Protein AF-A0A914JWD4-F1 (afdb_monomer)

Sequence (132 aa):
MFGLRVTNYILASHFKQPAPLFGIKPCIFLQGTLFESDENHKQLKKCATKTPRVELVECGPSIDCVLVRKQIVSDSLFKEANRIPDQLLVKPRKNLGQDVLGTKHGRTRIQFQLLEIVDKKWKNEDVGFYFC

Solvent-accessible surface area (backbone atoms only — not comparable to full-atom values): 9507 Å² total; per-residue (Å²): 89,77,39,70,45,77,78,48,79,43,63,38,86,80,32,92,46,75,73,80,72,88,88,65,85,77,89,84,84,88,86,54,68,79,56,61,70,42,79,86,52,53,79,81,74,83,85,85,80,90,77,77,92,81,84,88,78,76,36,61,63,47,75,42,72,43,85,76,44,80,47,82,79,58,70,69,61,55,52,60,74,65,60,74,57,70,88,78,52,78,74,83,53,88,52,53,49,69,48,102,88,65,53,76,46,76,63,81,84,79,75,92,76,85,80,82,81,75,77,77,81,77,87,74,83,89,80,89,83,82,89,133

Foldseek 3Di:
DWDKDWDDKADLVVFPDDDDDPPDDDDDDDDDVVLVPDPVSVPPDDDDDDDDDDDDGDRDTDTDIDIDDDDDDDPVVVVVVPDDDVVVPPDDDPQWDADPVGDIDGDDDDDDDDDPPPPPPDDDDDDDDDDD

Structure (mmCIF, N/CA/C/O backbone):
data_AF-A0A914JWD4-F1
#
_entry.id   AF-A0A914JWD4-F1
#
loop_
_atom_site.group_PDB
_atom_site.id
_atom_site.type_symbol
_atom_site.label_atom_id
_atom_site.label_alt_id
_atom_site.label_comp_id
_atom_site.label_asym_id
_atom_site.label_entity_id
_atom_site.label_seq_id
_atom_site.pdbx_PDB_ins_code
_atom_site.Cartn_x
_atom_site.Cartn_y
_atom_site.Cartn_z
_atom_site.occupancy
_atom_site.B_iso_or_equiv
_atom_site.auth_seq_id
_atom_site.auth_comp_id
_atom_site.auth_asym_id
_atom_site.auth_atom_id
_atom_site.pdbx_PDB_model_num
ATOM 1 N N . MET A 1 1 ? 8.373 -5.637 13.543 1.00 87.00 1 MET A N 1
ATOM 2 C CA . MET A 1 1 ? 7.024 -5.930 14.075 1.00 87.00 1 MET A CA 1
ATOM 3 C C . MET A 1 1 ? 6.316 -4.645 14.489 1.00 87.00 1 MET A C 1
ATOM 5 O O . MET A 1 1 ? 6.893 -3.855 15.226 1.00 87.00 1 MET A O 1
ATOM 9 N N . PHE A 1 2 ? 5.074 -4.446 14.048 1.00 91.31 2 PHE A N 1
ATOM 10 C CA . PHE A 1 2 ? 4.205 -3.359 14.512 1.00 91.31 2 PHE A CA 1
ATOM 11 C C . PHE A 1 2 ? 3.100 -3.938 15.398 1.00 91.31 2 PHE A C 1
ATOM 13 O O . PHE A 1 2 ? 2.636 -5.048 15.153 1.00 91.31 2 PHE A O 1
ATOM 20 N N . GLY A 1 3 ? 2.694 -3.229 16.446 1.00 93.38 3 GLY A N 1
ATOM 21 C CA . GLY A 1 3 ? 1.499 -3.578 17.214 1.00 93.38 3 GLY A CA 1
ATOM 22 C C . GLY A 1 3 ? 0.514 -2.432 17.169 1.00 93.38 3 GLY A C 1
ATOM 23 O O . GLY A 1 3 ? 0.860 -1.307 17.532 1.00 93.38 3 GLY A O 1
ATOM 24 N N . LEU A 1 4 ? -0.689 -2.749 16.710 1.00 94.50 4 LEU A N 1
ATOM 25 C CA . LEU A 1 4 ? -1.810 -1.833 16.611 1.00 94.50 4 LEU A CA 1
ATOM 26 C C . LEU A 1 4 ? -2.804 -2.177 17.720 1.00 94.50 4 LEU A C 1
ATOM 28 O O . LEU A 1 4 ? -3.138 -3.345 17.910 1.00 94.50 4 LEU A O 1
ATOM 32 N N . ARG A 1 5 ? -3.252 -1.165 18.460 1.00 95.44 5 ARG A N 1
ATOM 33 C CA . ARG A 1 5 ? -4.353 -1.276 19.414 1.00 95.44 5 ARG A CA 1
ATOM 34 C C . ARG A 1 5 ? -5.617 -0.762 18.747 1.00 95.44 5 ARG A C 1
ATOM 36 O O . ARG A 1 5 ? -5.626 0.364 18.260 1.00 95.44 5 ARG A O 1
ATOM 43 N N . VAL A 1 6 ? -6.664 -1.577 18.759 1.00 95.38 6 VAL A N 1
ATOM 44 C CA . VAL A 1 6 ? -7.989 -1.178 18.279 1.00 95.38 6 VAL A CA 1
ATOM 45 C C . VAL A 1 6 ? -8.660 -0.330 19.354 1.00 95.38 6 VAL A C 1
ATOM 47 O O . VAL A 1 6 ? -8.689 -0.735 20.516 1.00 95.38 6 VAL A O 1
ATOM 50 N N . THR A 1 7 ? -9.148 0.852 18.985 1.00 93.69 7 THR A N 1
ATOM 51 C CA . THR A 1 7 ? -9.864 1.754 19.902 1.00 93.69 7 THR A CA 1
ATOM 52 C C . THR A 1 7 ? -11.365 1.713 19.671 1.00 93.69 7 THR A C 1
ATOM 54 O O . THR A 1 7 ? -12.108 1.482 20.618 1.00 93.69 7 THR A O 1
ATOM 57 N N . ASN A 1 8 ? -11.802 1.854 18.419 1.00 93.12 8 ASN A N 1
ATOM 58 C CA . ASN A 1 8 ? -13.209 1.785 18.039 1.00 93.12 8 ASN A CA 1
ATOM 59 C C . ASN A 1 8 ? -13.391 0.688 16.995 1.00 93.12 8 ASN A C 1
ATOM 61 O O . ASN A 1 8 ? -12.648 0.633 16.014 1.00 93.12 8 ASN A O 1
ATOM 65 N N . TYR A 1 9 ? -14.370 -0.185 17.219 1.00 95.25 9 TYR A N 1
ATOM 66 C CA . TYR A 1 9 ? -14.678 -1.293 16.326 1.00 95.25 9 TYR A CA 1
ATOM 67 C C . TYR A 1 9 ? -16.180 -1.368 16.068 1.00 95.25 9 TYR A C 1
ATOM 69 O O . TYR A 1 9 ? -16.964 -1.516 17.005 1.00 95.25 9 TYR A O 1
ATOM 77 N N . ILE A 1 10 ? -16.566 -1.309 14.793 1.00 94.62 10 ILE A N 1
ATOM 78 C CA . ILE A 1 10 ? -17.940 -1.525 14.338 1.00 94.62 10 ILE A CA 1
ATOM 79 C C . ILE A 1 10 ? -17.953 -2.752 13.430 1.00 94.62 10 ILE A C 1
ATOM 81 O O . ILE A 1 10 ? -17.316 -2.780 12.372 1.00 94.62 10 ILE A O 1
ATOM 85 N N . LEU A 1 11 ? -18.698 -3.768 13.859 1.00 93.38 11 LEU A N 1
ATOM 86 C CA . LEU A 1 11 ? -18.842 -5.037 13.155 1.00 93.38 11 LEU A CA 1
ATOM 87 C C . LEU A 1 11 ? -19.563 -4.847 11.811 1.00 93.38 11 LEU A C 1
ATOM 89 O O . LEU A 1 11 ? -20.492 -4.049 11.701 1.00 93.38 11 LEU A O 1
ATOM 93 N N . ALA A 1 12 ? -19.188 -5.641 10.805 1.00 90.31 12 ALA A N 1
ATOM 94 C CA . ALA A 1 12 ? -19.794 -5.605 9.470 1.00 90.31 12 ALA A CA 1
ATOM 95 C C . ALA A 1 12 ? -21.325 -5.824 9.479 1.00 90.31 12 ALA A C 1
ATOM 97 O O . ALA A 1 12 ? -22.030 -5.267 8.648 1.00 90.31 12 ALA A O 1
ATOM 98 N N . SER A 1 13 ? -21.861 -6.565 10.456 1.00 90.12 13 SER A N 1
ATOM 99 C CA . SER A 1 13 ? -23.307 -6.802 10.5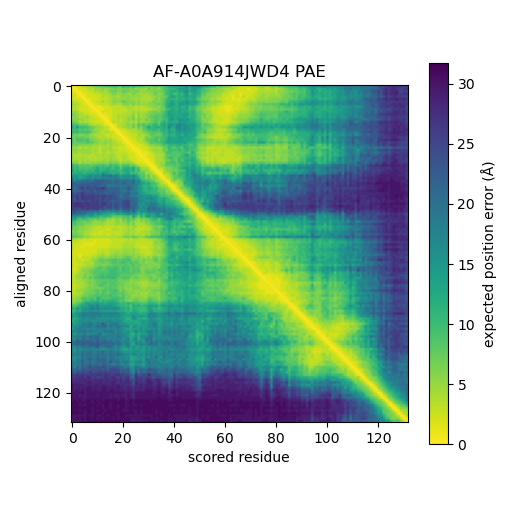89 1.00 90.12 13 SER A CA 1
ATOM 100 C C . SER A 1 13 ? -24.122 -5.550 10.926 1.00 90.12 13 SER A C 1
ATOM 102 O O . SER A 1 13 ? -25.338 -5.560 10.777 1.00 90.12 13 SER A O 1
ATOM 104 N N . HIS A 1 14 ? -23.476 -4.484 11.409 1.00 92.81 14 HIS A N 1
ATOM 105 C CA . HIS A 1 14 ? -24.126 -3.198 11.659 1.00 92.81 14 HIS A CA 1
ATOM 106 C C . HIS A 1 14 ? -24.414 -2.431 10.353 1.00 92.81 14 HIS A C 1
ATOM 108 O O . HIS A 1 14 ? -25.219 -1.499 10.333 1.00 92.81 14 HIS A O 1
ATOM 114 N N . PHE A 1 15 ? -23.771 -2.812 9.248 1.00 90.88 15 PHE A N 1
ATOM 115 C CA . PHE A 1 15 ? -23.923 -2.160 7.955 1.00 90.88 15 PHE A CA 1
ATOM 116 C C . PHE A 1 15 ? -25.020 -2.850 7.139 1.00 90.88 15 PHE A C 1
ATOM 118 O O . PHE A 1 15 ? -25.134 -4.071 7.111 1.00 90.88 15 PHE A O 1
ATOM 125 N N . LYS A 1 16 ? -25.849 -2.047 6.466 1.00 87.81 16 LYS A N 1
ATOM 126 C CA . LYS A 1 16 ? -27.009 -2.535 5.697 1.00 87.81 16 LYS A CA 1
ATOM 127 C C . LYS A 1 16 ? -26.624 -3.212 4.379 1.00 87.81 16 LYS A C 1
ATOM 129 O O . LYS A 1 16 ? -27.442 -3.916 3.798 1.00 87.81 16 LYS A O 1
ATOM 134 N N . GLN A 1 17 ? -25.424 -2.934 3.877 1.00 84.75 17 GLN A N 1
ATOM 135 C CA . GLN A 1 17 ? -24.985 -3.379 2.561 1.00 84.75 17 GLN A CA 1
ATOM 136 C C . GLN A 1 17 ? -24.404 -4.795 2.605 1.00 84.75 17 GLN A C 1
ATOM 138 O O . GLN A 1 17 ? -23.796 -5.178 3.607 1.00 84.75 17 GLN A O 1
ATOM 143 N N . PRO A 1 18 ? -24.556 -5.574 1.519 1.00 83.75 18 PRO A N 1
ATOM 144 C CA . PRO A 1 18 ? -23.957 -6.894 1.433 1.00 83.75 18 PRO A CA 1
ATOM 145 C C . PRO A 1 18 ? -22.428 -6.800 1.433 1.00 83.75 18 PRO A C 1
ATOM 147 O O . PRO A 1 18 ? -21.836 -5.841 0.929 1.00 83.75 18 PRO A O 1
ATOM 150 N N . ALA A 1 19 ? -21.786 -7.835 1.972 1.00 83.50 19 ALA A N 1
ATOM 151 C CA . ALA A 1 19 ? -20.339 -7.961 1.915 1.00 83.50 19 ALA A CA 1
ATOM 152 C C . ALA A 1 19 ? -19.858 -8.034 0.450 1.00 83.50 19 ALA A C 1
ATOM 154 O O . ALA A 1 19 ? -20.543 -8.623 -0.395 1.00 83.50 19 ALA A O 1
ATOM 155 N N . PRO A 1 20 ? -18.681 -7.467 0.131 1.00 85.31 20 PRO A N 1
ATOM 156 C CA . PRO A 1 20 ? -18.097 -7.605 -1.195 1.00 85.31 20 PRO A CA 1
ATOM 157 C C . PRO A 1 20 ? -17.831 -9.080 -1.520 1.00 85.31 20 PRO A C 1
ATOM 159 O O . PRO A 1 20 ? -17.585 -9.902 -0.635 1.00 85.31 20 PRO A O 1
ATOM 162 N N . LEU A 1 21 ? -17.857 -9.414 -2.811 1.00 87.94 21 LEU A N 1
ATOM 163 C CA . LEU A 1 21 ? -17.581 -10.770 -3.281 1.00 87.94 21 LEU A CA 1
ATOM 164 C C . LEU A 1 21 ? -16.170 -11.214 -2.872 1.00 87.94 21 LEU A C 1
ATOM 166 O O . LEU A 1 21 ? -15.192 -10.471 -3.000 1.00 87.94 21 LEU A O 1
ATOM 170 N N . PHE A 1 22 ? -16.068 -12.462 -2.420 1.00 90.12 22 PHE A N 1
ATOM 171 C CA . PHE A 1 22 ? -14.799 -13.054 -2.020 1.00 90.12 22 PHE A CA 1
ATOM 172 C C . PHE A 1 22 ? -13.835 -13.162 -3.213 1.00 90.12 22 PHE A C 1
ATOM 174 O O . PHE A 1 22 ? -14.215 -13.601 -4.297 1.00 90.12 22 PHE A O 1
ATOM 181 N N . GLY A 1 23 ? -12.574 -12.769 -3.010 1.00 89.62 23 GLY A N 1
ATOM 182 C CA . GLY A 1 23 ? -11.510 -12.885 -4.015 1.00 89.62 23 GLY A CA 1
ATOM 183 C C . GLY A 1 23 ? -11.380 -11.711 -4.993 1.00 89.62 23 GLY A C 1
ATOM 184 O O . GLY A 1 23 ? -10.463 -11.715 -5.816 1.00 89.62 23 GLY A O 1
ATOM 185 N N . ILE A 1 24 ? -12.232 -10.682 -4.904 1.00 88.88 24 ILE A N 1
ATOM 186 C CA . ILE A 1 24 ? -12.051 -9.456 -5.694 1.00 88.88 24 ILE A CA 1
ATOM 187 C C . ILE A 1 24 ? -10.872 -8.648 -5.139 1.00 88.88 24 ILE A C 1
ATOM 189 O O . ILE A 1 24 ? -10.766 -8.421 -3.934 1.00 88.88 24 ILE A O 1
ATOM 193 N N . LYS A 1 25 ? -9.988 -8.184 -6.032 1.00 88.50 25 LYS A N 1
ATOM 194 C CA . LYS A 1 25 ? -8.888 -7.278 -5.676 1.00 88.50 25 LYS A CA 1
ATOM 195 C C . LYS A 1 25 ? -9.467 -5.925 -5.231 1.00 88.50 25 LYS A C 1
ATOM 197 O O . LYS A 1 25 ? -10.117 -5.272 -6.048 1.00 88.50 25 LYS A O 1
ATOM 202 N N . PRO A 1 26 ? -9.250 -5.492 -3.978 1.00 89.06 26 PRO A N 1
ATOM 203 C CA . PRO A 1 26 ? -9.830 -4.254 -3.477 1.00 89.06 26 PRO A CA 1
ATOM 204 C C . PRO A 1 26 ? -9.144 -3.027 -4.085 1.00 89.06 26 PRO A C 1
ATOM 206 O O . PRO A 1 26 ? -7.957 -3.055 -4.415 1.00 89.06 26 PRO A O 1
ATOM 209 N N . CYS A 1 27 ? -9.884 -1.923 -4.176 1.00 84.25 27 CYS A N 1
ATOM 210 C CA . CYS A 1 27 ? -9.299 -0.605 -4.398 1.00 84.25 27 CYS A CA 1
ATOM 211 C C . CYS A 1 27 ? -8.862 -0.032 -3.041 1.00 84.25 27 CYS A C 1
ATOM 213 O O . CYS A 1 27 ? -9.678 0.059 -2.125 1.00 84.25 27 CYS A O 1
ATOM 215 N N . ILE A 1 28 ? -7.578 0.307 -2.895 1.00 85.19 28 ILE A N 1
ATOM 216 C CA . ILE A 1 28 ? -7.003 0.800 -1.637 1.00 85.19 28 ILE A CA 1
ATOM 217 C C . ILE A 1 28 ? -6.803 2.312 -1.739 1.00 85.19 28 ILE A C 1
ATOM 219 O O . ILE A 1 28 ? -6.117 2.786 -2.644 1.00 85.19 28 ILE A O 1
ATOM 223 N N . PHE A 1 29 ? -7.352 3.051 -0.775 1.00 82.31 29 PHE A N 1
ATOM 224 C CA . PHE A 1 29 ? -7.141 4.488 -0.621 1.00 82.31 29 PHE A CA 1
ATOM 225 C C . PHE A 1 29 ? -6.319 4.747 0.640 1.00 82.31 29 PHE A C 1
ATOM 227 O O . PHE A 1 29 ? -6.717 4.363 1.737 1.00 82.31 29 PHE A O 1
ATOM 234 N N . LEU A 1 30 ? -5.167 5.399 0.480 1.00 82.50 30 LEU A N 1
ATOM 235 C CA . LEU A 1 30 ? -4.321 5.838 1.587 1.00 82.50 30 LEU A CA 1
ATOM 236 C C . LEU A 1 30 ? -4.335 7.364 1.612 1.00 82.50 30 LEU A C 1
ATOM 238 O O . LEU A 1 30 ? -3.872 8.003 0.670 1.00 82.50 30 LEU A O 1
ATOM 242 N N . GLN A 1 31 ? -4.884 7.941 2.678 1.00 80.19 31 GLN A N 1
ATOM 243 C CA . GLN A 1 31 ? -4.954 9.386 2.867 1.00 80.19 31 GLN A CA 1
ATOM 244 C C . GLN A 1 31 ? -4.063 9.799 4.040 1.00 80.19 31 GLN A C 1
ATOM 246 O O . GLN A 1 31 ? -4.107 9.195 5.109 1.00 80.19 31 GLN A O 1
ATOM 251 N N . GLY A 1 32 ? -3.260 10.844 3.843 1.00 77.62 32 GLY A N 1
ATOM 252 C CA . GLY A 1 32 ? -2.423 11.428 4.889 1.00 77.62 32 GLY A CA 1
ATOM 253 C C . GLY A 1 32 ? -1.140 12.028 4.331 1.00 77.62 32 GLY A C 1
ATOM 254 O O . GLY A 1 32 ? -0.510 11.451 3.450 1.00 77.62 32 GLY A O 1
ATOM 255 N N . THR A 1 33 ? -0.724 13.167 4.882 1.00 77.88 33 THR A N 1
ATOM 256 C CA . THR A 1 33 ? 0.475 13.898 4.437 1.00 77.88 33 THR A CA 1
ATOM 257 C C . THR A 1 33 ? 1.741 13.052 4.544 1.00 77.88 33 THR A C 1
ATOM 259 O O . THR A 1 33 ? 2.585 13.098 3.661 1.00 77.88 33 THR A O 1
ATOM 262 N N . LEU A 1 34 ? 1.844 12.199 5.567 1.00 68.62 34 LEU A N 1
ATOM 263 C CA . LEU A 1 34 ? 2.957 11.260 5.751 1.00 68.62 34 LEU A CA 1
ATOM 264 C C . LEU A 1 34 ? 3.127 10.283 4.575 1.00 68.62 34 LEU A C 1
ATOM 266 O O . LEU A 1 34 ? 4.251 9.914 4.260 1.00 68.62 34 LEU A O 1
ATOM 270 N N . PHE A 1 35 ? 2.040 9.898 3.899 1.00 61.66 35 PHE A N 1
ATOM 271 C CA . PHE A 1 35 ? 2.105 9.054 2.701 1.00 61.66 35 PHE A CA 1
ATOM 272 C C . PHE A 1 35 ? 2.369 9.854 1.419 1.00 61.66 35 PHE A C 1
ATOM 274 O O . PHE A 1 35 ? 2.729 9.269 0.405 1.00 61.66 35 PHE A O 1
ATOM 281 N N . GLU A 1 36 ? 2.216 11.178 1.448 1.00 61.28 36 GLU A N 1
ATOM 282 C CA . GLU A 1 36 ? 2.466 12.061 0.303 1.00 61.28 36 GLU A CA 1
ATOM 283 C C . GLU A 1 36 ? 3.886 12.657 0.300 1.00 61.28 36 GLU A C 1
ATO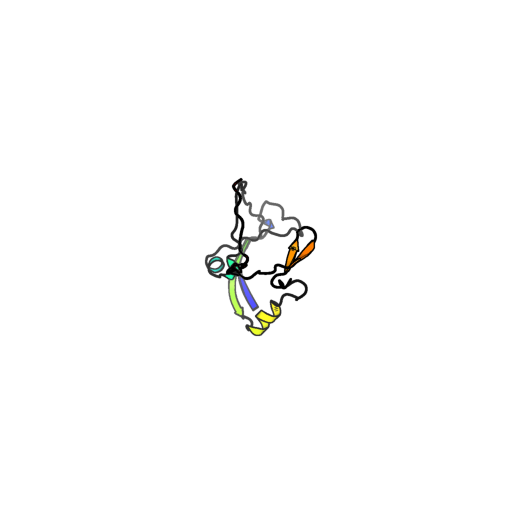M 285 O O . GLU A 1 36 ? 4.393 13.032 -0.762 1.00 61.28 36 GLU A O 1
ATOM 290 N N . SER A 1 37 ? 4.526 12.738 1.472 1.00 60.94 37 SER A N 1
ATOM 291 C CA . SER A 1 37 ? 5.865 13.309 1.669 1.00 60.94 37 SER A CA 1
ATOM 292 C C . SER A 1 37 ? 7.000 12.435 1.125 1.00 60.94 37 SER A C 1
ATOM 294 O O . SER A 1 37 ? 7.984 12.975 0.622 1.00 60.94 37 SER A O 1
ATOM 296 N N . ASP A 1 38 ? 6.877 11.106 1.199 1.00 57.66 38 ASP A N 1
ATOM 297 C CA . ASP A 1 38 ? 7.932 10.182 0.766 1.00 57.66 38 ASP A CA 1
ATOM 298 C C . ASP A 1 38 ? 7.972 10.039 -0.768 1.00 57.66 38 ASP A C 1
ATOM 300 O O . ASP A 1 38 ? 6.969 9.701 -1.405 1.00 57.66 38 ASP A O 1
ATOM 304 N N . GLU A 1 39 ? 9.149 10.234 -1.384 1.00 56.16 39 GLU A N 1
ATOM 305 C CA . GLU A 1 39 ? 9.329 10.131 -2.848 1.00 56.16 39 GLU A CA 1
ATOM 306 C C . GLU A 1 39 ? 8.900 8.768 -3.419 1.00 56.16 39 GLU A C 1
ATOM 308 O O . GLU A 1 39 ? 8.375 8.700 -4.532 1.00 56.16 39 GLU A O 1
ATOM 313 N N . ASN A 1 40 ? 9.034 7.689 -2.641 1.00 55.12 40 ASN A N 1
ATOM 314 C CA . ASN A 1 40 ? 8.629 6.340 -3.050 1.00 55.12 40 ASN A CA 1
ATOM 315 C C . ASN A 1 40 ? 7.104 6.161 -3.139 1.00 55.12 40 ASN A C 1
ATOM 317 O O . ASN A 1 40 ? 6.635 5.278 -3.853 1.00 55.12 40 ASN A O 1
ATOM 321 N N . HIS A 1 41 ? 6.317 6.984 -2.439 1.00 52.28 41 HIS A N 1
ATOM 322 C CA . HIS A 1 41 ? 4.856 6.856 -2.373 1.00 52.28 41 HIS A CA 1
ATOM 323 C C . HIS A 1 41 ? 4.130 7.802 -3.351 1.00 52.28 41 HIS A C 1
ATOM 325 O O . HIS A 1 41 ? 2.943 7.628 -3.632 1.00 52.28 41 HIS A O 1
ATOM 331 N N . LYS A 1 42 ? 4.855 8.746 -3.972 1.00 43.22 42 LYS A N 1
ATOM 332 C CA . LYS A 1 42 ? 4.337 9.670 -5.001 1.00 43.22 42 LYS A CA 1
ATOM 333 C C . LYS A 1 42 ? 3.965 9.016 -6.341 1.00 43.22 42 LYS A C 1
ATOM 335 O O . LYS A 1 42 ? 3.361 9.678 -7.182 1.00 43.22 42 LYS A O 1
ATOM 340 N N . GLN A 1 43 ? 4.264 7.731 -6.555 1.00 45.47 43 GLN A N 1
ATOM 341 C CA . GLN A 1 43 ? 3.972 7.037 -7.822 1.00 45.47 43 GLN A CA 1
ATOM 342 C C . GLN A 1 43 ? 2.469 6.778 -8.066 1.00 45.47 43 GLN A C 1
ATOM 344 O O . GLN A 1 43 ? 2.082 6.429 -9.178 1.00 45.47 43 GLN A O 1
ATOM 349 N N . LEU A 1 44 ? 1.605 6.995 -7.066 1.00 46.47 44 LEU A N 1
ATOM 350 C CA . LEU A 1 44 ? 0.160 6.729 -7.145 1.00 46.47 44 LEU A CA 1
ATOM 351 C C . LEU A 1 44 ? -0.701 7.913 -7.623 1.00 46.47 44 LEU A C 1
ATOM 353 O O . LEU A 1 44 ? -1.920 7.880 -7.463 1.00 46.47 44 LEU A O 1
ATOM 357 N N . LYS A 1 45 ? -0.129 8.963 -8.226 1.00 46.44 45 LYS A N 1
ATOM 358 C CA . LYS A 1 45 ? -0.932 10.068 -8.783 1.00 46.44 45 LYS A CA 1
ATOM 359 C C . LYS A 1 45 ? -0.714 10.259 -10.282 1.00 46.44 45 LYS A C 1
ATOM 361 O O . LYS A 1 45 ? 0.080 11.083 -10.723 1.00 46.44 45 LYS A O 1
ATOM 366 N N . LYS A 1 46 ? -1.543 9.569 -11.067 1.00 37.47 46 LYS A N 1
ATOM 367 C CA . LYS A 1 46 ? -2.060 10.084 -12.341 1.00 37.47 46 LYS A CA 1
ATOM 368 C C . LYS A 1 46 ? -3.527 9.691 -12.465 1.00 37.47 46 LYS A C 1
ATOM 370 O O . LYS A 1 46 ? -3.836 8.512 -12.568 1.00 37.47 46 LYS A O 1
ATOM 375 N N . CYS A 1 47 ? -4.415 10.679 -12.494 1.00 42.28 47 CYS A N 1
ATOM 376 C CA . CYS A 1 47 ? -5.783 10.483 -12.955 1.00 42.28 47 CYS A CA 1
ATOM 377 C C . CYS A 1 47 ? -6.025 11.478 -14.090 1.00 42.28 47 CYS A C 1
ATOM 379 O O . CYS A 1 47 ? -5.961 12.689 -13.884 1.00 42.28 47 CYS A O 1
ATOM 381 N N . ALA A 1 48 ? -6.204 10.955 -15.301 1.00 55.47 48 ALA A N 1
ATOM 382 C CA . ALA A 1 48 ? -6.402 11.725 -16.519 1.00 55.47 48 ALA A CA 1
ATOM 383 C C . ALA A 1 48 ? -7.799 11.416 -17.095 1.00 55.47 48 ALA A C 1
ATOM 385 O O . ALA A 1 48 ? -7.962 10.476 -17.864 1.00 55.47 48 ALA A O 1
ATOM 386 N N . THR A 1 49 ? -8.769 12.262 -16.720 1.00 57.38 49 THR A N 1
ATOM 387 C CA . THR A 1 49 ? -10.002 12.628 -17.465 1.00 57.38 49 THR A CA 1
ATOM 388 C C . THR A 1 49 ? -11.208 11.647 -17.529 1.00 57.38 49 THR A C 1
ATOM 390 O O . THR A 1 49 ? -11.062 10.433 -17.485 1.00 57.38 49 THR A O 1
ATOM 393 N N . LYS A 1 50 ? -12.424 12.235 -17.665 1.00 5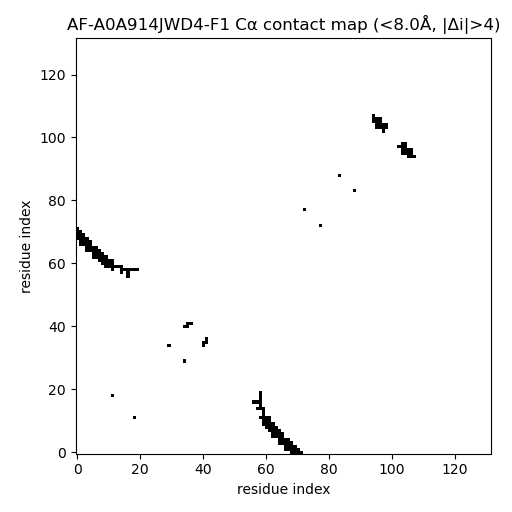7.91 50 LYS A N 1
ATOM 394 C CA . LYS A 1 50 ? -13.802 11.666 -17.783 1.00 57.91 50 LYS A CA 1
ATOM 395 C C . LYS A 1 50 ? -14.259 10.715 -16.658 1.00 57.91 50 LYS A C 1
ATOM 397 O O . LYS A 1 50 ? -14.831 9.661 -16.912 1.00 57.91 50 LYS A O 1
ATOM 402 N N . THR A 1 51 ? -14.051 11.094 -15.403 1.00 63.00 51 THR A N 1
ATOM 403 C CA . THR A 1 51 ? -14.500 10.306 -14.245 1.00 63.00 51 THR A CA 1
ATOM 404 C C . THR A 1 51 ? -16.024 10.378 -14.054 1.00 63.00 51 THR A C 1
ATOM 406 O O . THR A 1 51 ? -16.547 11.488 -13.915 1.00 63.00 51 THR A O 1
ATOM 409 N N . PRO A 1 52 ? -16.751 9.243 -14.002 1.00 55.19 52 PRO A N 1
ATOM 410 C CA . PRO A 1 52 ? -18.131 9.231 -13.524 1.00 55.19 52 PRO A CA 1
ATOM 411 C C . PRO A 1 52 ? -18.176 9.648 -12.048 1.00 55.19 52 PRO A C 1
ATOM 413 O O . PRO A 1 52 ? -17.206 9.464 -11.309 1.00 55.19 52 PRO A O 1
ATOM 416 N N . ARG A 1 53 ? -19.302 10.215 -11.605 1.00 66.38 53 ARG A N 1
ATOM 417 C CA . ARG A 1 53 ? -19.513 10.527 -10.188 1.00 66.38 53 ARG A CA 1
ATOM 418 C C . ARG A 1 53 ? -19.717 9.214 -9.432 1.00 66.38 53 ARG A C 1
ATOM 420 O O . ARG A 1 53 ? -20.679 8.502 -9.695 1.00 66.38 53 ARG A O 1
ATOM 427 N N . VAL A 1 54 ? -18.791 8.895 -8.535 1.00 73.56 54 VAL A N 1
ATOM 428 C CA . VAL A 1 54 ? -18.829 7.685 -7.706 1.00 73.56 54 VAL A CA 1
ATOM 429 C C . VAL A 1 54 ? -19.241 8.085 -6.295 1.00 73.56 54 VAL A C 1
ATOM 431 O O . VAL A 1 54 ? -18.644 8.988 -5.712 1.00 73.56 54 VAL A O 1
ATOM 434 N N . GLU A 1 55 ? -20.256 7.415 -5.759 1.00 78.69 55 GLU A N 1
ATOM 435 C CA . GLU A 1 55 ? -20.703 7.565 -4.376 1.00 78.69 55 GLU A CA 1
ATOM 436 C C . GLU A 1 55 ? -20.321 6.301 -3.610 1.00 78.69 55 GLU A C 1
ATOM 438 O O . GLU A 1 55 ? -20.563 5.183 -4.066 1.00 78.69 55 GLU A O 1
ATOM 443 N N . LEU A 1 56 ? -19.654 6.484 -2.474 1.00 82.50 56 LEU A N 1
ATOM 444 C CA . LEU A 1 56 ? -19.240 5.383 -1.618 1.00 82.50 56 LEU A CA 1
ATOM 445 C C . LEU A 1 56 ? -20.332 5.126 -0.584 1.00 82.50 56 LEU A C 1
ATOM 447 O O . LEU A 1 56 ? -20.878 6.061 0.000 1.00 82.50 56 LEU A O 1
ATOM 451 N N . VAL A 1 57 ? -20.616 3.851 -0.344 1.00 85.94 57 VAL A N 1
ATOM 452 C CA . VAL A 1 57 ? -21.488 3.401 0.740 1.00 85.94 57 VAL A CA 1
ATOM 453 C C . VAL A 1 57 ? -20.667 2.494 1.645 1.00 85.94 57 VAL A C 1
ATOM 455 O O . VAL A 1 57 ? -19.912 1.649 1.168 1.00 85.94 57 VAL A O 1
ATOM 458 N N . GLU A 1 58 ? -20.786 2.684 2.953 1.00 86.06 58 GLU A N 1
ATOM 459 C CA . GLU A 1 58 ? -20.037 1.902 3.931 1.00 86.06 58 GLU A CA 1
ATOM 460 C C . GLU A 1 58 ? -20.584 0.468 4.032 1.00 86.06 58 GLU A C 1
ATOM 462 O O . GLU A 1 58 ? -21.762 0.260 4.331 1.00 86.06 58 GLU A O 1
ATOM 467 N N . CYS A 1 59 ? -19.712 -0.523 3.820 1.00 87.25 59 CYS A N 1
ATOM 468 C CA . CYS A 1 59 ? -20.024 -1.952 3.985 1.00 87.25 59 CYS A CA 1
ATOM 469 C C . CYS A 1 59 ? -19.303 -2.601 5.189 1.00 87.25 59 CYS A C 1
ATOM 471 O O . CYS A 1 59 ? -19.521 -3.778 5.470 1.00 87.25 59 CYS A O 1
ATOM 473 N N . GLY A 1 60 ? -18.462 -1.845 5.908 1.00 84.38 60 GLY A N 1
ATOM 474 C CA . GLY A 1 60 ? -17.754 -2.289 7.117 1.00 84.38 60 GLY A CA 1
ATOM 475 C C . GLY A 1 60 ? -16.625 -3.312 6.890 1.00 84.38 60 GLY A C 1
ATOM 476 O O . GLY A 1 60 ? -16.326 -3.666 5.748 1.00 84.38 60 GLY A O 1
ATOM 477 N N . PRO A 1 61 ? -15.991 -3.818 7.970 1.00 92.69 61 PRO A N 1
ATOM 478 C CA . PRO A 1 61 ? -16.007 -3.292 9.343 1.00 92.69 61 PRO A CA 1
ATOM 479 C C . PRO A 1 61 ? -15.278 -1.941 9.450 1.00 92.69 61 PRO A C 1
ATOM 481 O O . PRO A 1 61 ? -14.339 -1.684 8.700 1.00 92.69 61 PRO A O 1
ATOM 484 N N . SER A 1 62 ? -15.687 -1.094 10.398 1.00 93.75 62 SER A N 1
ATOM 485 C CA . SER A 1 62 ? -14.978 0.161 10.700 1.00 93.75 62 SER A CA 1
ATOM 486 C C . SER A 1 62 ? -14.058 -0.039 11.900 1.00 93.75 62 SER A C 1
ATOM 488 O O . SER A 1 62 ? -14.488 -0.585 12.921 1.00 93.75 62 SER A O 1
ATOM 490 N N . ILE A 1 63 ? -12.785 0.334 11.754 1.00 95.00 63 ILE A N 1
ATOM 491 C CA . ILE A 1 63 ? -11.739 0.052 12.738 1.00 95.00 63 ILE A CA 1
ATOM 492 C C . ILE A 1 63 ? -10.816 1.257 12.883 1.00 95.00 63 ILE A C 1
ATOM 494 O O . ILE A 1 63 ? -10.105 1.613 11.943 1.00 95.00 63 ILE A O 1
ATOM 498 N N . ASP A 1 64 ? -10.730 1.782 14.101 1.00 94.81 64 ASP A N 1
ATOM 499 C CA . ASP A 1 64 ? -9.720 2.768 14.473 1.00 94.81 64 ASP A CA 1
ATOM 500 C C . ASP A 1 64 ? -8.531 2.070 15.139 1.00 94.81 64 ASP A C 1
ATOM 502 O O . ASP A 1 64 ? -8.680 1.361 16.140 1.00 94.81 64 ASP A O 1
ATOM 506 N N . CYS A 1 65 ? -7.338 2.266 14.575 1.00 93.12 65 CYS A N 1
ATOM 507 C CA . CYS A 1 65 ? -6.099 1.659 15.054 1.00 93.12 65 CYS A CA 1
ATOM 508 C C . CYS A 1 65 ? -5.109 2.719 15.545 1.00 93.12 65 CYS A C 1
ATOM 510 O O . CYS A 1 65 ? -4.788 3.664 14.828 1.00 93.12 65 CYS A O 1
ATOM 512 N N . VAL A 1 66 ? -4.533 2.500 16.727 1.00 93.81 66 VAL A N 1
ATOM 513 C CA . VAL A 1 66 ? -3.436 3.309 17.275 1.00 93.81 66 VAL A CA 1
ATOM 514 C C . VAL A 1 66 ? -2.157 2.481 17.320 1.00 93.81 66 VAL A C 1
ATOM 516 O O . VAL A 1 66 ? -2.150 1.350 17.808 1.00 93.81 66 VAL A O 1
ATOM 519 N N . LEU A 1 67 ? -1.053 3.044 16.828 1.00 91.31 67 LEU A N 1
ATOM 520 C CA . LEU A 1 67 ? 0.256 2.400 16.888 1.00 91.31 67 LEU A CA 1
ATOM 521 C C . LEU A 1 67 ? 0.797 2.407 18.326 1.00 91.31 67 LEU A C 1
ATOM 523 O O . LEU A 1 67 ? 0.926 3.464 18.932 1.00 91.31 67 LEU A O 1
ATOM 527 N N . VAL A 1 68 ? 1.150 1.229 18.849 1.00 94.88 68 VAL A N 1
ATOM 528 C CA . VAL A 1 68 ? 1.671 1.071 20.221 1.00 94.88 68 VAL A CA 1
ATOM 529 C C . VAL A 1 68 ? 3.139 0.657 20.241 1.00 94.88 68 VAL A C 1
ATOM 531 O O . VAL A 1 68 ? 3.929 1.212 20.995 1.00 94.88 68 VAL A O 1
ATOM 534 N N . ARG A 1 69 ? 3.530 -0.316 19.412 1.00 92.44 69 ARG A N 1
ATOM 535 C CA . ARG A 1 69 ? 4.919 -0.801 19.331 1.00 92.44 69 ARG A CA 1
ATOM 536 C C . ARG A 1 69 ? 5.408 -0.782 17.892 1.00 92.44 69 ARG A C 1
ATOM 538 O O . ARG A 1 69 ? 4.659 -1.147 16.984 1.00 92.44 69 ARG A O 1
ATOM 545 N N . LYS A 1 70 ? 6.673 -0.411 17.692 1.00 93.69 70 LYS A N 1
ATOM 546 C CA . LYS A 1 70 ? 7.342 -0.398 16.389 1.00 93.69 70 LYS A CA 1
ATOM 547 C C . LYS A 1 70 ? 8.744 -0.978 16.528 1.00 93.69 70 LYS A C 1
ATOM 549 O O . LYS A 1 70 ? 9.596 -0.409 17.193 1.00 93.69 70 LYS A O 1
ATOM 554 N N . GLN A 1 71 ? 8.971 -2.100 15.863 1.00 90.94 71 GLN A N 1
ATOM 555 C CA . GLN A 1 71 ? 10.279 -2.716 15.689 1.00 90.94 71 GLN A CA 1
ATOM 556 C C . GLN A 1 71 ? 10.590 -2.706 14.194 1.00 90.94 71 GLN A C 1
ATOM 558 O O . GLN A 1 71 ? 9.980 -3.457 13.426 1.00 90.94 71 GLN A O 1
ATOM 563 N N . ILE A 1 72 ? 11.496 -1.820 13.794 1.00 91.12 72 ILE A N 1
ATOM 564 C CA . ILE A 1 72 ? 11.976 -1.700 12.415 1.00 91.12 72 ILE A CA 1
ATOM 565 C C . ILE A 1 72 ? 13.094 -2.724 12.213 1.00 91.12 72 ILE A C 1
ATOM 567 O O . ILE A 1 72 ? 13.840 -3.024 13.143 1.00 91.12 72 ILE A O 1
ATOM 571 N N . VAL A 1 73 ? 13.156 -3.302 11.019 1.00 93.00 73 VAL 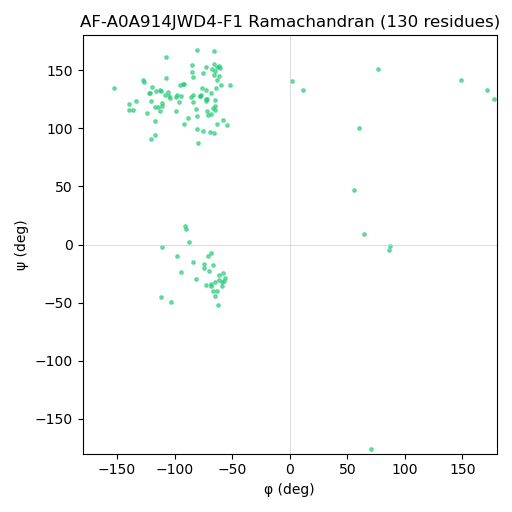A N 1
ATOM 572 C CA . VAL A 1 73 ? 14.187 -4.273 10.638 1.00 93.00 73 VAL A CA 1
ATOM 573 C C . VAL A 1 73 ? 15.437 -3.526 10.151 1.00 93.00 73 VAL A C 1
ATOM 575 O O . VAL A 1 73 ? 15.324 -2.394 9.691 1.00 93.00 73 VAL A O 1
ATOM 578 N N . SER A 1 74 ? 16.619 -4.139 10.254 1.00 94.12 74 SER A N 1
ATOM 579 C CA . SER A 1 74 ? 17.862 -3.573 9.718 1.00 94.12 74 SER A CA 1
ATOM 580 C C . SER A 1 74 ? 17.821 -3.388 8.195 1.00 94.12 74 SER A C 1
ATOM 582 O O . SER A 1 74 ? 17.167 -4.141 7.468 1.00 94.12 74 SER A O 1
ATOM 584 N N . ASP A 1 75 ? 18.606 -2.430 7.700 1.00 93.50 75 ASP A N 1
ATOM 585 C CA . ASP A 1 75 ? 18.668 -2.095 6.273 1.00 93.50 75 ASP A CA 1
ATOM 586 C C . ASP A 1 75 ? 19.148 -3.257 5.390 1.00 93.50 75 ASP A C 1
ATOM 588 O O . ASP A 1 75 ? 18.748 -3.361 4.231 1.00 93.50 75 ASP A O 1
ATOM 592 N N . SER A 1 76 ? 20.003 -4.142 5.917 1.00 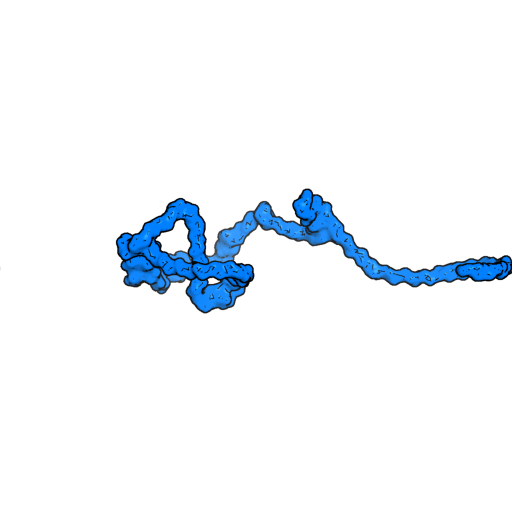94.75 76 SER A N 1
ATOM 593 C CA . SER A 1 76 ? 20.504 -5.321 5.196 1.00 94.75 76 SER A CA 1
ATOM 594 C C . SER A 1 76 ? 19.376 -6.286 4.826 1.00 94.75 76 SER A C 1
ATOM 596 O O . SER A 1 76 ? 19.205 -6.618 3.654 1.00 94.75 76 SER A O 1
ATOM 598 N N . LEU A 1 77 ? 18.560 -6.663 5.810 1.00 94.31 77 LEU A N 1
ATOM 599 C CA . LEU A 1 77 ? 17.416 -7.558 5.640 1.00 94.31 77 LEU A CA 1
ATOM 600 C C . LEU A 1 77 ? 16.308 -6.905 4.809 1.00 94.31 77 LEU A C 1
ATOM 602 O O . LEU A 1 77 ? 15.659 -7.570 4.006 1.00 94.31 77 LEU A O 1
ATOM 606 N N . PHE A 1 78 ? 16.104 -5.592 4.961 1.00 92.25 78 PHE A N 1
ATOM 607 C CA . PHE A 1 78 ? 15.135 -4.861 4.146 1.00 92.25 78 PHE A CA 1
ATOM 608 C C . PHE A 1 78 ? 15.505 -4.883 2.655 1.00 92.25 78 PHE A C 1
ATOM 610 O O . PHE A 1 78 ? 14.636 -5.060 1.802 1.00 92.25 78 PHE A O 1
ATOM 617 N N . LYS A 1 79 ? 16.793 -4.744 2.320 1.00 92.88 79 LYS A N 1
ATOM 618 C CA . LYS A 1 79 ? 17.280 -4.857 0.934 1.00 92.88 79 LYS A CA 1
ATOM 619 C C . LYS A 1 79 ? 17.131 -6.271 0.387 1.00 92.88 79 LYS A C 1
ATOM 621 O O . LYS A 1 79 ? 16.754 -6.434 -0.769 1.00 92.88 79 LYS A O 1
ATOM 626 N N . GLU A 1 80 ? 17.412 -7.273 1.211 1.00 93.19 80 GLU A N 1
ATOM 627 C CA . GLU A 1 80 ? 17.293 -8.677 0.825 1.00 93.19 80 GLU A CA 1
ATOM 628 C C . GLU A 1 80 ? 15.837 -9.065 0.530 1.00 93.19 80 GLU A C 1
ATOM 630 O O . GLU A 1 80 ? 15.561 -9.652 -0.514 1.00 93.19 80 GLU A O 1
ATOM 635 N N . ALA A 1 81 ? 14.893 -8.646 1.378 1.00 91.62 81 ALA A N 1
ATOM 636 C CA . ALA A 1 81 ? 13.464 -8.892 1.179 1.00 91.62 81 ALA A CA 1
ATOM 637 C C . ALA A 1 81 ? 12.895 -8.196 -0.071 1.00 91.62 81 ALA A C 1
ATOM 639 O O . ALA A 1 81 ? 11.995 -8.725 -0.718 1.00 91.62 81 ALA A O 1
ATOM 640 N N . ASN A 1 82 ? 13.433 -7.027 -0.434 1.00 91.12 82 ASN A N 1
ATOM 641 C CA . ASN A 1 82 ? 13.028 -6.273 -1.625 1.00 91.12 82 ASN A CA 1
ATOM 642 C C . ASN A 1 82 ? 13.827 -6.646 -2.888 1.00 91.12 82 ASN A C 1
ATOM 644 O O . ASN A 1 82 ? 13.775 -5.930 -3.892 1.00 91.12 82 ASN A O 1
ATOM 648 N N . ARG A 1 83 ? 14.585 -7.749 -2.872 1.00 90.81 83 ARG A N 1
ATOM 649 C CA . ARG A 1 83 ? 15.333 -8.209 -4.043 1.00 90.81 83 ARG A CA 1
ATOM 650 C C . ARG A 1 83 ? 14.376 -8.747 -5.109 1.00 90.81 83 ARG A C 1
ATOM 652 O O . ARG A 1 83 ? 13.788 -9.814 -4.964 1.00 90.81 83 ARG A O 1
ATOM 659 N N . ILE A 1 84 ? 14.273 -8.027 -6.222 1.00 89.62 84 ILE A N 1
ATOM 660 C CA . ILE A 1 84 ? 13.522 -8.467 -7.403 1.00 89.62 84 ILE A CA 1
ATOM 661 C C . ILE A 1 84 ? 14.346 -9.532 -8.153 1.00 89.62 84 ILE A C 1
ATOM 663 O O . ILE A 1 84 ? 15.549 -9.331 -8.349 1.00 89.62 84 ILE A O 1
ATOM 667 N N . PRO A 1 85 ? 13.742 -10.656 -8.585 1.00 89.62 85 PRO A N 1
ATOM 668 C CA . PRO A 1 85 ? 14.446 -11.685 -9.344 1.00 89.62 85 PRO A CA 1
ATOM 669 C C . PRO A 1 85 ? 14.951 -11.152 -10.692 1.00 89.62 85 PRO A C 1
ATOM 671 O O . PRO A 1 85 ? 14.256 -10.407 -11.387 1.00 89.62 85 PRO A O 1
ATOM 674 N N . ASP A 1 86 ? 16.151 -11.583 -11.092 1.00 85.38 86 ASP A N 1
ATOM 675 C CA . ASP A 1 86 ? 16.807 -11.121 -12.323 1.00 85.38 86 ASP A CA 1
ATOM 676 C C . ASP A 1 86 ? 15.998 -11.444 -13.593 1.00 85.38 86 ASP A C 1
ATOM 678 O O . ASP A 1 86 ? 16.118 -10.732 -14.584 1.00 85.38 86 ASP A O 1
ATOM 682 N N . GLN A 1 87 ? 15.156 -12.484 -13.575 1.00 84.94 87 GLN A N 1
ATOM 683 C CA . GLN A 1 87 ? 14.296 -12.852 -14.706 1.00 84.94 87 GLN A CA 1
ATOM 684 C C . GLN A 1 87 ? 13.186 -11.825 -14.959 1.00 84.94 87 GLN A C 1
ATOM 686 O O . GLN A 1 87 ? 12.800 -11.607 -16.105 1.00 84.94 87 GLN A O 1
ATOM 691 N N . LEU A 1 88 ? 12.666 -11.208 -13.894 1.00 85.94 88 LEU A N 1
ATOM 692 C CA . LEU A 1 88 ? 11.634 -10.175 -13.992 1.00 85.94 88 LEU A CA 1
ATOM 693 C C . LEU A 1 88 ? 12.254 -8.815 -14.334 1.00 85.94 88 LEU A C 1
ATOM 695 O O . LEU A 1 88 ? 11.635 -7.983 -14.996 1.00 85.94 88 LEU A O 1
ATOM 699 N N . LEU A 1 89 ? 13.496 -8.599 -13.901 1.00 81.69 89 LEU A N 1
ATOM 700 C CA . LEU A 1 89 ? 14.242 -7.387 -14.182 1.00 81.69 89 LEU A CA 1
ATOM 701 C C . LEU A 1 89 ? 14.829 -7.434 -15.603 1.00 81.69 89 LEU A C 1
ATOM 703 O O . LEU A 1 89 ? 15.979 -7.824 -15.813 1.00 81.69 89 LEU A O 1
ATOM 707 N N . VAL A 1 90 ? 14.059 -6.991 -16.599 1.00 80.50 90 VAL A N 1
ATOM 708 C CA . VAL A 1 90 ? 14.569 -6.822 -17.969 1.00 80.50 90 VAL A CA 1
ATOM 709 C C . VAL A 1 90 ? 15.623 -5.711 -17.972 1.00 80.50 90 VAL A C 1
ATOM 711 O O . VAL A 1 90 ? 15.301 -4.527 -18.038 1.00 80.50 90 VAL A O 1
ATOM 714 N N . LYS A 1 91 ? 16.904 -6.086 -17.875 1.00 80.88 91 LYS A N 1
ATOM 715 C CA . LYS A 1 91 ? 18.029 -5.141 -17.915 1.00 80.88 91 LYS A CA 1
ATOM 716 C C . LYS A 1 91 ? 18.120 -4.546 -19.326 1.00 80.88 91 LYS A C 1
ATOM 718 O O . LYS A 1 91 ? 18.455 -5.286 -20.259 1.00 80.88 91 LYS A O 1
ATOM 723 N N . PRO A 1 92 ? 17.846 -3.240 -19.522 1.00 81.12 92 PRO A N 1
ATOM 724 C CA . PRO A 1 92 ? 17.953 -2.639 -20.840 1.00 81.12 92 PRO A CA 1
ATOM 725 C C . PRO A 1 92 ? 19.415 -2.684 -21.282 1.00 81.12 92 PRO A C 1
ATOM 727 O O . PRO A 1 92 ? 20.312 -2.198 -20.591 1.00 81.12 92 PRO A O 1
ATOM 730 N N . ARG A 1 93 ? 19.675 -3.285 -22.444 1.00 83.94 93 ARG A N 1
ATOM 731 C CA . ARG A 1 93 ? 21.002 -3.233 -23.057 1.00 83.94 93 ARG A CA 1
ATOM 732 C C . ARG A 1 93 ? 21.107 -1.954 -23.875 1.00 83.94 93 ARG A C 1
ATOM 734 O O . ARG A 1 93 ? 20.263 -1.684 -24.726 1.00 83.94 93 ARG A O 1
ATOM 741 N N . LYS A 1 94 ? 22.150 -1.162 -23.615 1.00 84.81 94 LYS A N 1
ATOM 742 C CA . LYS A 1 94 ? 22.404 0.094 -24.332 1.00 84.81 94 LYS A CA 1
ATOM 743 C C . LYS A 1 94 ? 22.394 -0.155 -25.844 1.00 84.81 94 LYS A C 1
ATOM 745 O O . LYS A 1 94 ? 22.973 -1.130 -26.314 1.00 84.81 94 LYS A O 1
ATOM 750 N N . ASN A 1 95 ? 21.755 0.752 -26.580 1.00 86.19 95 ASN A N 1
ATOM 751 C CA . ASN A 1 95 ? 21.631 0.734 -28.039 1.00 86.19 95 ASN A CA 1
ATOM 752 C C . ASN A 1 95 ? 20.839 -0.443 -28.632 1.00 86.19 95 ASN A C 1
ATOM 754 O O . ASN A 1 95 ? 20.840 -0.572 -29.849 1.00 86.19 95 ASN A O 1
ATOM 758 N N . LEU A 1 96 ? 20.155 -1.266 -27.833 1.00 88.50 96 LEU A N 1
ATOM 759 C CA . LEU A 1 96 ? 19.276 -2.329 -28.324 1.00 88.50 96 LEU A CA 1
ATOM 760 C C . LEU A 1 96 ? 17.827 -2.023 -27.942 1.00 88.50 96 LEU A C 1
ATOM 762 O O . LEU A 1 96 ? 17.497 -1.928 -26.762 1.00 88.50 96 LEU A O 1
ATOM 766 N N . GLY A 1 97 ? 16.977 -1.863 -28.951 1.00 85.81 97 GLY A N 1
ATOM 767 C CA . GLY A 1 97 ? 15.529 -1.749 -28.806 1.00 85.81 97 GLY A CA 1
ATOM 768 C C . GLY A 1 97 ? 14.822 -3.016 -29.281 1.00 85.81 97 GLY A C 1
ATOM 769 O O . GLY A 1 97 ? 15.395 -3.819 -30.021 1.00 85.81 97 GLY A O 1
ATOM 770 N N . GLN A 1 98 ? 13.573 -3.186 -28.857 1.00 89.50 98 GLN A N 1
ATOM 771 C CA . GLN A 1 98 ? 12.665 -4.206 -29.372 1.00 89.50 98 GLN A CA 1
ATOM 772 C C . GLN A 1 98 ? 11.435 -3.502 -29.940 1.00 89.50 98 GLN A C 1
ATOM 774 O O . GLN A 1 98 ? 10.884 -2.613 -29.294 1.00 89.50 98 GLN A O 1
ATOM 779 N N . ASP A 1 99 ? 11.062 -3.854 -31.164 1.00 88.06 99 ASP A N 1
ATOM 780 C CA . ASP A 1 99 ? 9.872 -3.314 -31.821 1.00 88.06 99 ASP A CA 1
ATOM 781 C C . ASP A 1 99 ? 8.593 -4.038 -31.349 1.00 88.06 99 ASP A C 1
ATOM 783 O O . ASP A 1 99 ? 8.679 -5.109 -30.744 1.00 88.06 99 ASP A O 1
ATOM 787 N N . VAL A 1 100 ? 7.405 -3.503 -31.651 1.00 88.31 100 VAL A N 1
ATOM 788 C CA . VAL A 1 100 ? 6.100 -4.105 -31.289 1.00 88.31 100 VAL A CA 1
ATOM 789 C C . VAL A 1 100 ? 5.920 -5.521 -31.852 1.00 88.31 100 VAL A C 1
ATOM 791 O O . VAL A 1 100 ? 5.193 -6.327 -31.278 1.00 88.31 100 VAL A O 1
ATOM 794 N N . LEU A 1 101 ? 6.630 -5.840 -32.941 1.00 89.88 101 LEU A N 1
ATOM 795 C CA . LEU A 1 101 ? 6.675 -7.164 -33.577 1.00 89.88 101 LEU A CA 1
ATOM 796 C C . LEU A 1 101 ? 7.745 -8.100 -32.984 1.00 89.88 101 LEU A C 1
ATOM 798 O O . LEU A 1 101 ? 7.941 -9.210 -33.467 1.00 89.88 101 LEU A O 1
ATOM 802 N N . GLY A 1 102 ? 8.473 -7.666 -31.954 1.00 82.56 102 GLY A N 1
ATOM 803 C CA . GLY A 1 102 ? 9.465 -8.478 -31.251 1.00 82.56 102 GLY A CA 1
ATOM 804 C C . GLY A 1 102 ? 10.874 -8.478 -31.858 1.00 82.56 102 GLY A C 1
ATOM 805 O O . GLY A 1 102 ? 11.791 -9.017 -31.233 1.00 82.56 102 GLY A O 1
ATOM 806 N N . THR A 1 103 ? 11.086 -7.843 -33.013 1.00 89.75 103 THR A N 1
ATOM 807 C CA . THR A 1 103 ? 12.397 -7.735 -33.675 1.00 89.75 103 THR A CA 1
ATOM 808 C C . THR A 1 103 ? 13.354 -6.842 -32.881 1.00 89.75 103 THR A C 1
ATOM 810 O O . THR A 1 103 ? 13.013 -5.716 -32.510 1.00 89.75 103 THR A O 1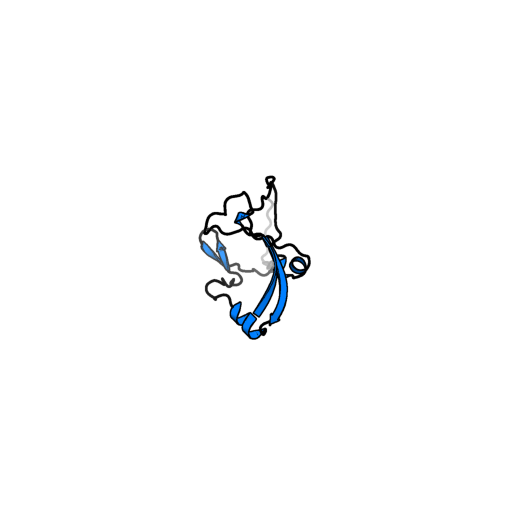
ATOM 813 N N . LYS A 1 104 ? 14.578 -7.329 -32.630 1.00 89.88 104 LYS A N 1
ATOM 814 C CA . LYS A 1 104 ? 15.640 -6.564 -31.957 1.00 89.88 104 LYS A CA 1
ATOM 815 C C . LYS A 1 104 ? 16.381 -5.693 -32.968 1.00 89.88 104 LYS A C 1
ATOM 817 O O . LYS A 1 104 ? 16.861 -6.210 -33.971 1.00 89.88 104 LYS A O 1
ATOM 822 N N . HIS A 1 105 ? 16.528 -4.404 -32.683 1.00 87.88 105 HIS A N 1
ATOM 823 C CA . HIS A 1 105 ? 17.266 -3.471 -33.536 1.00 87.88 105 HIS A CA 1
ATOM 824 C C . HIS A 1 105 ? 18.340 -2.721 -32.744 1.00 87.88 105 HIS A C 1
ATOM 826 O O . HIS A 1 105 ? 18.137 -2.326 -31.593 1.00 87.88 105 HIS A O 1
ATOM 832 N N . GLY A 1 106 ? 19.502 -2.541 -33.373 1.00 88.94 106 GLY A N 1
ATOM 833 C CA . GLY A 1 106 ? 20.633 -1.799 -32.825 1.00 88.94 106 GLY A CA 1
ATOM 834 C C . GLY A 1 106 ? 20.638 -0.344 -33.297 1.00 88.94 106 GLY A C 1
ATOM 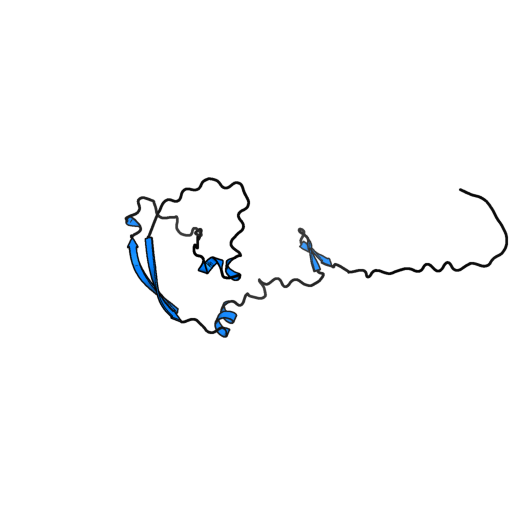835 O O . GLY A 1 106 ? 20.414 -0.086 -34.476 1.00 88.94 106 GLY A O 1
ATOM 836 N N . ARG A 1 107 ? 20.921 0.614 -32.408 1.00 86.75 107 ARG A N 1
ATOM 837 C CA . ARG A 1 107 ? 21.176 2.018 -32.776 1.00 86.75 107 ARG A CA 1
ATOM 838 C C . ARG A 1 107 ? 22.676 2.286 -32.832 1.00 86.75 107 ARG A C 1
ATOM 840 O O . ARG A 1 107 ? 23.346 2.281 -31.800 1.00 86.75 107 ARG A O 1
ATOM 847 N N . THR A 1 108 ? 23.188 2.589 -34.018 1.00 87.56 108 THR A N 1
ATOM 848 C CA . THR A 1 10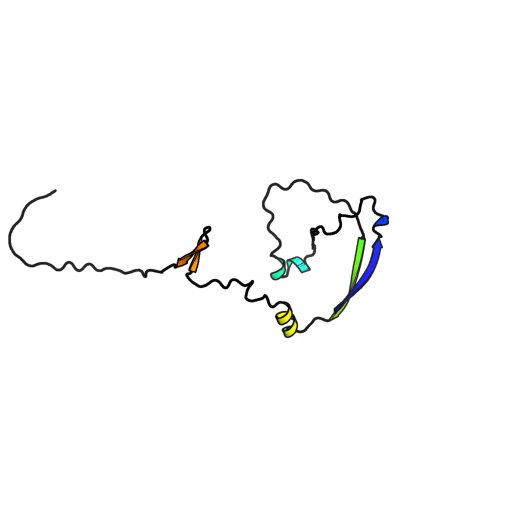8 ? 24.570 3.046 -34.201 1.00 87.56 108 THR A CA 1
ATOM 849 C C . THR A 1 108 ? 24.597 4.567 -34.222 1.00 87.56 108 THR A C 1
ATOM 851 O O . THR A 1 108 ? 23.854 5.197 -34.971 1.00 87.56 108 THR A O 1
ATOM 854 N N . ARG A 1 109 ? 25.451 5.176 -33.395 1.00 84.25 109 ARG A N 1
ATOM 855 C CA . ARG A 1 109 ? 25.670 6.624 -33.424 1.00 84.25 109 ARG A CA 1
ATOM 856 C C . ARG A 1 109 ? 26.783 6.926 -34.419 1.00 84.25 109 ARG A C 1
ATOM 858 O O . ARG A 1 109 ? 27.938 6.621 -34.145 1.00 84.25 109 ARG A O 1
ATOM 865 N N . ILE A 1 110 ? 26.426 7.520 -35.550 1.00 88.19 110 ILE A N 1
ATOM 866 C CA . ILE A 1 110 ? 27.398 8.039 -36.514 1.00 88.19 110 ILE A CA 1
ATOM 867 C C . ILE A 1 110 ? 27.928 9.362 -35.951 1.00 88.19 110 ILE A C 1
ATOM 869 O O . ILE A 1 110 ? 27.147 10.206 -35.504 1.00 88.19 110 ILE A O 1
ATOM 873 N N . GLN A 1 111 ? 29.250 9.507 -35.882 1.00 83.06 111 GLN A N 1
ATOM 874 C CA . GLN A 1 111 ? 29.874 10.766 -35.477 1.00 83.06 111 GLN A CA 1
ATOM 875 C C . GLN A 1 111 ? 29.781 11.777 -36.622 1.00 83.06 111 GLN A C 1
ATOM 877 O O . GLN A 1 111 ? 29.809 11.399 -37.791 1.00 83.06 111 GLN A O 1
ATOM 882 N N . PHE A 1 112 ? 29.655 13.060 -36.284 1.00 83.81 112 PHE A N 1
ATOM 883 C CA . PHE A 1 112 ? 29.683 14.121 -37.284 1.00 83.81 112 PHE A CA 1
ATOM 884 C C . PHE A 1 112 ? 31.072 14.157 -37.925 1.00 83.81 112 PHE A C 1
ATOM 886 O O . PHE A 1 112 ? 32.063 14.362 -37.225 1.00 83.81 112 PHE A O 1
ATOM 893 N N . GLN A 1 113 ? 31.138 13.935 -39.235 1.00 81.50 113 GLN A N 1
ATOM 894 C CA . GLN A 1 113 ? 32.372 14.022 -40.002 1.00 81.50 113 GLN A CA 1
ATOM 895 C C . GLN A 1 113 ? 32.290 15.238 -40.916 1.00 81.50 113 GLN A C 1
ATOM 897 O O . GLN A 1 113 ? 31.410 15.320 -41.772 1.00 81.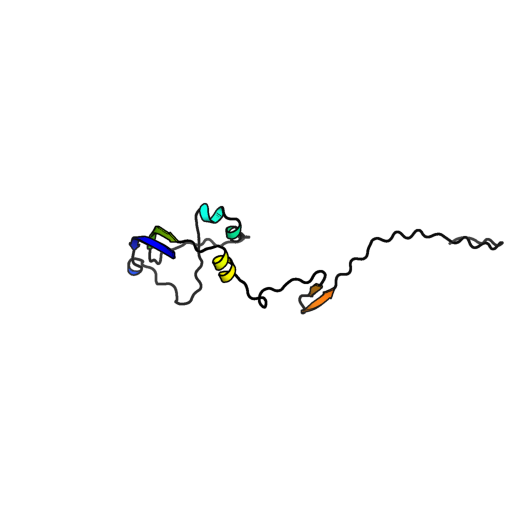50 113 GLN A O 1
ATOM 902 N N . LEU A 1 114 ? 33.211 16.180 -40.722 1.00 74.62 114 LEU A N 1
ATOM 903 C CA . LEU A 1 114 ? 33.425 17.266 -41.666 1.00 74.62 114 LEU A CA 1
ATOM 904 C C . LEU A 1 114 ? 34.302 16.729 -42.801 1.00 74.62 114 LEU A C 1
ATOM 906 O O . LEU A 1 114 ? 35.434 16.307 -42.570 1.00 74.62 114 LEU A O 1
ATOM 910 N N . LEU A 1 115 ? 33.756 16.701 -44.012 1.00 72.25 115 LEU A N 1
ATOM 911 C CA . LEU A 1 115 ? 34.512 16.402 -45.222 1.00 72.25 115 LEU A CA 1
ATOM 912 C C . LEU A 1 115 ? 35.014 17.726 -45.793 1.00 72.25 115 LEU A C 1
ATOM 914 O O . LEU A 1 115 ? 34.248 18.473 -46.395 1.00 72.25 115 LEU A O 1
ATOM 918 N N . GLU A 1 116 ? 36.299 18.014 -45.608 1.00 70.00 116 GLU A N 1
ATOM 919 C CA . GLU A 1 116 ? 36.975 19.007 -46.437 1.00 70.00 116 GLU A CA 1
ATOM 920 C C . GLU A 1 116 ? 37.234 18.363 -47.800 1.00 70.00 116 GLU A C 1
ATOM 922 O O . GLU A 1 116 ? 38.164 17.574 -47.982 1.00 70.00 116 GLU A O 1
ATOM 927 N N . ILE A 1 117 ? 36.345 18.641 -48.754 1.00 67.81 117 ILE A N 1
ATOM 928 C CA . ILE A 1 117 ? 36.538 18.252 -50.148 1.00 67.81 117 ILE A CA 1
ATOM 929 C C . ILE A 1 117 ? 37.679 19.117 -50.686 1.00 67.81 117 ILE A C 1
ATOM 931 O O . ILE A 1 117 ? 37.486 20.270 -51.060 1.00 67.81 117 ILE A O 1
ATOM 935 N N . VAL A 1 118 ? 38.894 18.571 -50.687 1.00 66.19 118 VAL A N 1
ATOM 936 C CA . VAL A 1 118 ? 40.006 19.145 -51.444 1.00 66.19 118 VAL A CA 1
ATOM 937 C C . VAL A 1 118 ? 39.832 18.692 -52.886 1.00 66.19 118 VAL A C 1
ATOM 939 O O . VAL A 1 118 ? 40.191 17.564 -53.237 1.00 66.19 118 VAL A O 1
ATOM 942 N N . ASP A 1 119 ? 39.280 19.568 -53.723 1.00 61.25 119 ASP A N 1
ATOM 943 C CA . ASP A 1 119 ? 39.309 19.380 -55.169 1.00 61.25 119 ASP A CA 1
ATOM 944 C C . ASP A 1 119 ? 40.774 19.285 -55.604 1.00 61.25 119 ASP A C 1
ATOM 946 O O . ASP A 1 119 ? 41.526 20.266 -55.603 1.00 61.25 119 ASP A O 1
ATOM 950 N N . LYS A 1 120 ? 41.220 18.079 -55.968 1.00 59.16 120 LYS A N 1
ATOM 951 C CA . LYS A 1 120 ? 42.495 17.925 -56.663 1.00 59.16 120 LYS A CA 1
ATOM 952 C C . LYS A 1 120 ? 42.348 18.654 -57.994 1.00 59.16 120 LYS A C 1
ATOM 954 O O . LYS A 1 120 ? 41.699 18.143 -58.900 1.00 59.16 120 LYS A O 1
ATOM 959 N N . LYS A 1 121 ? 42.945 19.847 -58.109 1.00 50.88 121 LYS A N 1
ATOM 960 C CA . LYS A 1 121 ? 43.138 20.534 -59.392 1.00 50.88 121 LYS A CA 1
ATOM 961 C C . LYS A 1 121 ? 43.867 19.576 -60.331 1.00 50.88 121 LYS A C 1
ATOM 963 O O . LYS A 1 121 ? 45.077 19.385 -60.214 1.00 50.88 121 LYS A O 1
ATOM 968 N N . TRP A 1 122 ? 43.126 18.975 -61.251 1.00 51.91 122 TRP A N 1
ATOM 969 C CA . TRP A 1 122 ? 43.708 18.325 -62.410 1.00 51.91 122 TRP A CA 1
ATOM 970 C C . TRP A 1 122 ? 44.365 19.426 -63.243 1.00 51.91 122 TRP A C 1
ATOM 972 O O . TRP A 1 122 ? 43.693 20.344 -63.708 1.00 51.91 122 TRP A O 1
ATOM 982 N N . LYS A 1 123 ? 45.693 19.383 -63.380 1.00 51.03 123 LYS A N 1
ATOM 983 C CA . LYS A 1 123 ? 46.369 20.109 -64.453 1.00 51.03 123 LYS A CA 1
ATOM 984 C C . LYS A 1 123 ? 46.220 19.256 -65.700 1.00 51.03 123 LYS A C 1
ATOM 986 O O . LYS A 1 123 ? 46.807 18.184 -65.738 1.00 51.03 123 LYS A O 1
ATOM 991 N N . ASN A 1 124 ? 45.434 19.724 -66.658 1.00 42.78 124 ASN A N 1
ATOM 992 C CA . ASN A 1 124 ? 45.715 19.547 -68.074 1.00 42.78 124 ASN A CA 1
ATOM 993 C C . ASN A 1 124 ? 45.071 20.701 -68.840 1.00 42.78 124 ASN A C 1
ATOM 995 O O . ASN A 1 124 ? 43.962 21.135 -68.529 1.00 42.78 124 ASN A O 1
ATOM 999 N N . GLU A 1 125 ? 45.874 21.234 -69.747 1.00 47.19 125 GLU A N 1
ATOM 1000 C CA . GLU A 1 125 ? 45.622 22.378 -70.608 1.00 47.19 125 GLU A CA 1
ATOM 1001 C C . GLU A 1 125 ? 44.500 22.083 -71.615 1.00 47.19 125 GLU A C 1
ATOM 1003 O O . GLU A 1 125 ? 44.241 20.931 -71.955 1.00 47.19 125 GLU A O 1
ATOM 1008 N N . ASP A 1 126 ? 43.874 23.173 -72.062 1.00 46.44 126 ASP A N 1
ATOM 1009 C CA . ASP A 1 126 ? 43.089 23.325 -73.288 1.00 46.44 126 ASP A CA 1
ATOM 1010 C C . ASP A 1 126 ? 41.848 22.444 -73.470 1.00 46.44 126 ASP A C 1
ATOM 1012 O O . ASP A 1 126 ? 41.924 21.311 -73.921 1.00 46.44 126 ASP A O 1
ATOM 1016 N N . VAL A 1 127 ? 40.667 23.011 -73.202 1.00 41.31 127 VAL A N 1
ATOM 1017 C CA . VAL A 1 127 ? 39.731 23.543 -74.220 1.00 41.31 127 VAL A CA 1
ATOM 1018 C C . VAL A 1 127 ? 38.403 23.910 -73.540 1.00 41.31 127 VAL A C 1
ATOM 1020 O O . VAL A 1 127 ? 37.871 23.156 -72.729 1.00 41.31 127 VAL A O 1
ATOM 1023 N N . GLY A 1 128 ? 37.872 25.101 -73.838 1.00 43.53 128 GLY A N 1
ATOM 1024 C CA . GLY A 1 128 ? 36.554 25.529 -73.354 1.00 43.53 128 GLY A CA 1
ATOM 1025 C C . GLY A 1 128 ? 35.418 24.681 -73.930 1.00 43.53 128 GLY A C 1
ATOM 1026 O O . GLY A 1 128 ? 35.654 23.949 -74.872 1.00 43.53 128 GLY A O 1
ATOM 1027 N N . PHE A 1 129 ? 34.208 24.779 -73.371 1.00 33.03 129 PHE A N 1
ATOM 1028 C CA . PHE A 1 129 ? 32.913 24.884 -74.075 1.00 33.03 129 PHE A CA 1
ATOM 1029 C C . PHE A 1 129 ? 31.757 24.911 -73.030 1.00 33.03 129 PHE A C 1
ATOM 1031 O O . PHE A 1 129 ? 31.671 24.078 -72.137 1.00 33.03 129 PHE A O 1
ATOM 1038 N N . TYR A 1 130 ? 30.952 25.971 -73.155 1.00 34.88 130 TYR A N 1
ATOM 1039 C CA . TYR A 1 130 ? 29.591 26.353 -72.729 1.00 34.88 130 TYR A CA 1
ATOM 1040 C C . TYR A 1 130 ? 28.672 25.449 -71.867 1.00 34.88 130 TYR A C 1
ATOM 1042 O O . TYR A 1 130 ? 28.517 24.259 -72.105 1.00 34.88 130 TYR A O 1
ATOM 1050 N N . PHE A 1 131 ? 27.975 26.149 -70.953 1.00 29.09 131 PHE A N 1
ATOM 1051 C CA . PHE A 1 131 ? 26.598 26.016 -70.427 1.00 29.09 131 PHE A CA 1
ATOM 1052 C C . PHE A 1 131 ? 25.751 24.760 -70.729 1.00 29.09 131 PHE A C 1
ATOM 1054 O O . PHE A 1 131 ? 25.468 24.458 -71.886 1.00 29.09 131 PHE A O 1
ATOM 1061 N N . CYS A 1 132 ? 25.125 24.227 -69.669 1.00 37.12 132 CYS A N 1
ATOM 1062 C CA . CYS A 1 132 ? 23.666 24.243 -69.475 1.00 37.12 132 CYS A CA 1
ATOM 1063 C C . CYS A 1 132 ? 23.348 24.306 -67.973 1.00 37.12 132 CYS A C 1
ATOM 1065 O O . CYS A 1 132 ? 24.125 23.710 -67.193 1.00 37.12 132 CYS A O 1
#

Nearest PDB structures (foldseek):
  8fl0-assembly1_ND  TM=7.921E-01  e=1.122E-05  Homo sapiens
  7v08-assembly1_v  TM=8.155E-01  e=1.620E-03  Saccharomyces cerevisiae BY4741

pLDDT: mean 77.94, std 17.7, range [29.09, 95.44]

Secondary structure (DSSP, 8-state):
-EEEEEEEEE-GGGSSSPPPPTTPPPPP---SHHHHHSTTTGGG----S----------S-EEEEEEEEE-PPPHHHHHHHT---TTTS--PPTTEEE-TT--EEE---PPP--------------------

Mean predicted aligned error: 14.67 Å

Radius of gyration: 33.63 Å; Cα contacts (8 Å, |Δi|>4): 85; chains: 1; bounding box: 73×39×94 Å